Protein AF-A0A522WID1-F1 (afdb_monomer_lite)

Foldseek 3Di:
DDPQAAEEDEDAACAPPNDQDQPPQPPPSRYGGQHDYQAAELVNVCCSLVVPVLVVLLVSLHLAEEAADAQCLDCPRPRGRHHYALLSLLVSLLSVQVSCVVRNVSHYDYDYDYDHPPVSVVSNVVSNVCSNVVD

Structure (mmCIF, N/CA/C/O backbone):
data_AF-A0A522WID1-F1
#
_entry.id   AF-A0A522WID1-F1
#
loop_
_atom_site.group_PDB
_atom_site.id
_atom_site.type_symbol
_atom_site.label_atom_id
_atom_site.label_alt_id
_atom_site.label_comp_id
_atom_site.label_asym_id
_atom_site.label_entity_id
_atom_site.label_seq_id
_atom_site.pdbx_PDB_ins_code
_atom_site.Cartn_x
_atom_site.Cartn_y
_atom_site.Cartn_z
_atom_site.occupancy
_atom_site.B_iso_or_equiv
_atom_site.auth_seq_id
_atom_site.auth_comp_id
_atom_site.auth_asym_id
_atom_site.auth_atom_id
_atom_site.pdbx_PDB_model_num
ATOM 1 N N . ASP A 1 1 ? -3.309 15.706 11.949 1.00 58.34 1 ASP A N 1
ATOM 2 C CA . ASP A 1 1 ? -3.783 16.200 13.261 1.00 58.34 1 ASP A CA 1
ATOM 3 C C . ASP A 1 1 ? -5.290 16.060 13.471 1.00 58.34 1 ASP A C 1
ATOM 5 O O . ASP A 1 1 ? -5.795 16.541 14.478 1.00 58.34 1 ASP A O 1
ATOM 9 N N . GLU A 1 2 ? -6.013 15.370 12.582 1.00 76.75 2 GLU A N 1
ATOM 10 C CA . GLU A 1 2 ? -7.418 15.029 12.815 1.00 76.75 2 GLU A CA 1
ATOM 11 C C . GLU A 1 2 ? -7.507 13.803 13.729 1.00 76.75 2 GLU A C 1
ATOM 13 O O . GLU A 1 2 ? -6.890 12.767 13.465 1.00 76.75 2 GLU A O 1
ATOM 18 N N . GLU A 1 3 ? -8.220 13.937 14.847 1.00 81.62 3 GLU A N 1
ATOM 19 C CA . GLU A 1 3 ? -8.433 12.824 15.770 1.00 81.62 3 GLU A CA 1
ATOM 20 C C . GLU A 1 3 ? -9.265 11.731 15.093 1.00 81.62 3 GLU A C 1
ATOM 22 O O . GLU A 1 3 ? -10.225 12.019 14.385 1.00 81.62 3 GLU A O 1
ATOM 27 N N . GLY A 1 4 ? -8.885 10.468 15.298 1.00 89.12 4 GL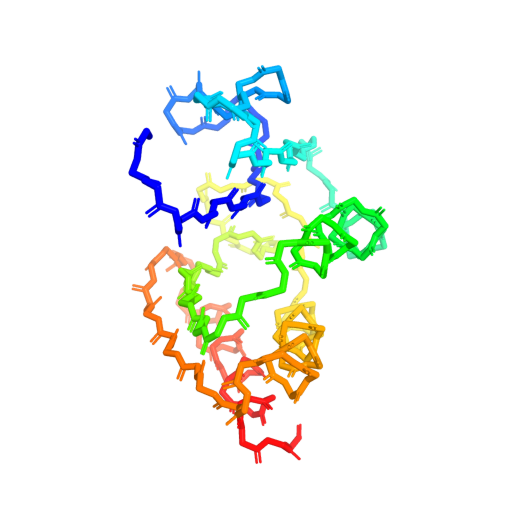Y A N 1
ATOM 28 C CA . GLY A 1 4 ? -9.571 9.328 14.683 1.00 89.12 4 GLY A CA 1
ATOM 29 C C . GLY A 1 4 ? -9.154 9.025 13.241 1.00 89.12 4 GLY A C 1
ATOM 30 O O . GLY A 1 4 ? -9.774 8.174 12.616 1.00 89.12 4 GLY A O 1
ATOM 31 N N . THR A 1 5 ? -8.102 9.662 12.715 1.00 93.69 5 THR A N 1
ATOM 32 C CA . THR A 1 5 ? -7.515 9.304 11.412 1.00 93.69 5 THR A CA 1
ATOM 33 C C . THR A 1 5 ? -6.114 8.732 11.582 1.00 93.69 5 THR A C 1
ATOM 35 O O . THR A 1 5 ? -5.307 9.275 12.334 1.00 93.69 5 THR A O 1
ATOM 38 N N . PHE A 1 6 ? -5.815 7.670 10.835 1.00 96.25 6 PHE A N 1
ATOM 39 C CA . PHE A 1 6 ? -4.485 7.085 10.705 1.00 96.25 6 PHE A CA 1
ATOM 40 C C . PHE A 1 6 ? -4.068 7.078 9.238 1.00 96.25 6 PHE A C 1
ATOM 42 O O . PHE A 1 6 ? -4.863 6.743 8.360 1.00 96.25 6 PHE A O 1
ATOM 49 N N . TYR A 1 7 ? -2.815 7.435 8.976 1.00 97.00 7 TYR A N 1
ATOM 50 C CA . TYR A 1 7 ? -2.233 7.409 7.641 1.00 97.00 7 TYR A CA 1
ATOM 51 C C . TYR A 1 7 ? -1.052 6.446 7.617 1.00 97.00 7 TYR A C 1
ATOM 53 O O . TYR A 1 7 ? -0.162 6.519 8.462 1.00 97.00 7 TYR A O 1
ATOM 61 N N . ALA A 1 8 ? -1.001 5.579 6.612 1.00 97.44 8 ALA A N 1
ATOM 62 C CA . ALA A 1 8 ? 0.179 4.776 6.352 1.00 97.44 8 ALA A CA 1
ATOM 63 C C . ALA A 1 8 ? 0.513 4.751 4.868 1.00 97.44 8 ALA A C 1
ATOM 65 O O . ALA A 1 8 ? -0.378 4.730 4.020 1.00 97.44 8 ALA A O 1
ATOM 66 N N . SER A 1 9 ? 1.807 4.732 4.564 1.00 97.81 9 SER A N 1
ATOM 67 C CA . SER A 1 9 ? 2.297 4.758 3.192 1.00 97.81 9 SER A CA 1
ATOM 68 C C . SER A 1 9 ? 3.559 3.925 3.042 1.00 97.81 9 SER A C 1
ATOM 70 O O . SER A 1 9 ? 4.509 4.088 3.803 1.00 97.81 9 SER A O 1
ATOM 72 N N . THR A 1 10 ? 3.578 3.068 2.024 1.00 98.12 10 THR A N 1
ATOM 73 C CA . THR A 1 10 ? 4.814 2.564 1.419 1.00 98.12 10 THR A CA 1
ATOM 74 C C . THR A 1 10 ? 5.067 3.334 0.134 1.00 98.12 10 THR A C 1
ATOM 76 O O . THR A 1 10 ? 4.180 3.397 -0.717 1.00 98.12 10 THR A O 1
ATOM 79 N N . HIS A 1 11 ? 6.264 3.871 -0.038 1.00 98.25 11 HIS A N 1
ATOM 80 C CA . HIS A 1 11 ? 6.645 4.636 -1.226 1.00 98.25 11 HIS A CA 1
ATOM 81 C C . HIS A 1 11 ? 8.150 4.521 -1.444 1.00 98.25 11 HIS A C 1
ATOM 83 O O . HIS A 1 11 ? 8.887 4.168 -0.526 1.00 98.25 11 HIS A O 1
ATOM 89 N N . GLN A 1 12 ? 8.622 4.809 -2.655 1.00 98.31 12 GLN A N 1
ATOM 90 C CA . GLN A 1 12 ? 10.060 4.853 -2.892 1.00 98.31 12 GLN A CA 1
ATOM 91 C C . GLN A 1 12 ? 10.675 6.060 -2.176 1.00 98.31 12 GLN A C 1
ATOM 93 O O . GLN A 1 12 ? 10.213 7.188 -2.344 1.00 98.31 12 GLN A O 1
ATOM 98 N N . GLU A 1 13 ? 11.741 5.829 -1.417 1.00 97.19 13 GLU A N 1
ATOM 99 C CA . GLU A 1 13 ? 12.487 6.895 -0.756 1.00 97.19 13 GLU A CA 1
ATOM 100 C C . GLU A 1 13 ? 13.051 7.892 -1.779 1.00 97.19 13 GLU A C 1
ATOM 102 O O . GLU A 1 13 ? 13.469 7.519 -2.880 1.00 97.19 13 GLU A O 1
ATOM 107 N N . HIS A 1 14 ? 13.037 9.178 -1.428 1.00 93.75 14 HIS A N 1
ATOM 108 C CA . HIS A 1 14 ? 13.531 10.281 -2.262 1.00 93.75 14 HIS A CA 1
ATOM 109 C C . HIS A 1 14 ? 12.877 10.440 -3.650 1.00 93.75 14 HIS A C 1
ATOM 111 O O . HIS A 1 14 ? 13.293 11.304 -4.427 1.00 93.75 14 HIS A O 1
ATOM 117 N N . ALA A 1 15 ? 11.843 9.655 -3.973 1.00 93.88 15 ALA A N 1
ATOM 118 C CA . ALA A 1 15 ? 10.987 9.899 -5.129 1.00 93.88 15 ALA A CA 1
ATOM 119 C C . ALA A 1 15 ? 10.123 11.148 -4.899 1.00 93.88 15 ALA A C 1
ATOM 121 O O . ALA A 1 15 ? 10.190 11.767 -3.842 1.00 93.88 15 ALA A O 1
ATOM 122 N N . TYR A 1 16 ? 9.316 11.553 -5.882 1.00 91.75 16 TYR A N 1
ATOM 123 C CA . TYR A 1 16 ? 8.453 12.728 -5.742 1.00 91.75 16 TYR A CA 1
ATOM 124 C C . TYR A 1 16 ? 7.549 12.629 -4.494 1.00 91.75 16 TYR A C 1
ATOM 126 O O . TYR A 1 16 ? 6.926 11.585 -4.304 1.00 91.75 16 TYR A O 1
ATOM 134 N N . PRO A 1 17 ? 7.409 13.692 -3.676 1.00 94.62 17 PRO A N 1
ATOM 135 C CA . PRO A 1 17 ? 8.027 15.023 -3.766 1.00 94.62 17 PRO A CA 1
ATOM 136 C C . PRO A 1 17 ? 9.299 15.192 -2.900 1.00 94.62 17 PRO A C 1
ATOM 138 O O . PRO A 1 17 ? 9.681 16.317 -2.588 1.00 94.62 17 PRO A O 1
ATOM 141 N N . ASN A 1 18 ? 9.967 14.095 -2.537 1.00 94.12 18 ASN A N 1
ATOM 142 C CA . ASN A 1 18 ? 11.085 13.982 -1.592 1.00 94.12 18 ASN A CA 1
ATOM 143 C C . ASN A 1 18 ? 10.673 14.286 -0.140 1.00 94.12 18 ASN A C 1
ATOM 145 O O . ASN A 1 18 ? 11.314 15.062 0.568 1.00 94.12 18 ASN A O 1
ATOM 149 N N . THR A 1 19 ? 9.577 13.652 0.272 1.00 95.12 19 THR A N 1
ATOM 150 C CA . THR A 1 19 ? 9.014 13.630 1.632 1.00 95.12 19 THR A CA 1
ATOM 151 C C . THR A 1 19 ? 8.601 12.193 1.972 1.00 95.12 19 THR A C 1
ATOM 153 O O . THR A 1 19 ? 8.745 11.307 1.131 1.00 95.12 19 THR A O 1
ATOM 156 N N . GLY A 1 20 ? 8.038 11.956 3.157 1.00 95.88 20 GLY A N 1
ATOM 157 C CA . GLY A 1 20 ? 7.661 10.619 3.621 1.00 95.88 20 GLY A CA 1
ATOM 158 C C . GLY A 1 20 ? 8.786 9.931 4.394 1.00 95.88 20 GLY A C 1
ATOM 159 O O . GLY A 1 20 ? 8.910 8.709 4.379 1.00 95.88 20 GLY A O 1
ATOM 160 N N . PHE A 1 21 ? 9.638 10.701 5.072 1.00 96.88 21 PHE A N 1
ATOM 161 C CA . PHE A 1 21 ? 10.701 10.116 5.888 1.00 96.88 21 PHE A CA 1
ATOM 162 C C . PHE A 1 21 ? 10.104 9.328 7.063 1.00 96.88 21 PHE A C 1
ATOM 164 O O . PHE A 1 21 ? 9.019 9.645 7.556 1.00 96.88 21 PHE A O 1
ATOM 171 N N . ALA A 1 22 ? 10.805 8.296 7.535 1.00 95.88 22 ALA A N 1
ATOM 172 C CA . ALA A 1 22 ? 10.304 7.421 8.598 1.00 95.88 22 ALA A CA 1
ATOM 173 C C . ALA A 1 22 ? 10.039 8.178 9.918 1.00 95.88 22 ALA A C 1
ATOM 175 O O . ALA A 1 22 ? 9.193 7.779 10.717 1.00 95.88 22 ALA A O 1
ATOM 176 N N . GLU A 1 23 ? 10.747 9.285 10.140 1.00 95.44 23 GLU A N 1
ATOM 177 C CA . GLU A 1 23 ? 10.613 10.165 11.300 1.00 95.44 23 GLU A CA 1
ATOM 178 C C . GLU A 1 23 ? 9.385 11.089 11.212 1.00 95.44 23 GLU A C 1
ATOM 180 O O . GLU A 1 23 ? 8.924 11.614 12.231 1.00 95.44 23 GLU A O 1
ATOM 185 N N . GLU A 1 24 ? 8.821 11.276 10.014 1.00 94.25 24 GLU A N 1
ATOM 186 C CA . GLU A 1 24 ? 7.602 12.053 9.792 1.00 94.25 24 GLU A CA 1
ATOM 187 C C . GLU A 1 24 ? 6.388 11.234 10.242 1.00 94.25 24 GLU A C 1
ATOM 189 O O . GLU A 1 24 ? 5.772 10.509 9.469 1.00 94.25 24 GLU A O 1
ATOM 194 N N . THR A 1 25 ? 6.054 11.337 11.528 1.00 92.56 25 THR A N 1
ATOM 195 C CA . THR A 1 25 ? 5.021 10.509 12.184 1.00 92.56 25 THR A CA 1
ATOM 196 C C . THR A 1 25 ? 3.701 11.243 12.449 1.00 92.56 25 THR A C 1
ATOM 198 O O . THR A 1 25 ? 2.764 10.675 13.016 1.00 92.56 25 THR A O 1
ATOM 201 N N . GLY A 1 26 ? 3.596 12.503 12.012 1.00 87.25 26 GLY A N 1
ATOM 202 C CA . GLY A 1 26 ? 2.440 13.370 12.261 1.00 87.25 26 GLY A CA 1
ATOM 203 C C . GLY A 1 26 ? 2.223 13.702 13.746 1.00 87.25 26 GLY A C 1
ATOM 204 O O . GLY A 1 26 ? 2.948 13.247 14.634 1.00 87.25 26 GLY A O 1
ATOM 205 N N . GLY A 1 27 ? 1.205 14.511 14.051 1.00 81.38 27 GLY A N 1
ATOM 206 C CA . GLY A 1 27 ? 0.814 14.775 15.436 1.00 81.38 27 GLY A CA 1
ATOM 207 C C . GLY A 1 27 ? 0.328 13.500 16.134 1.00 81.38 27 GLY A C 1
ATOM 208 O O . GLY A 1 27 ? -0.476 12.755 15.582 1.00 81.38 27 GLY A O 1
ATOM 209 N N . LYS A 1 28 ? 0.800 13.248 17.361 1.00 82.38 28 LYS A N 1
ATOM 210 C CA . LYS A 1 28 ? 0.453 12.063 18.176 1.00 82.38 28 LYS A CA 1
ATOM 211 C C . LYS A 1 28 ? 0.823 10.698 17.551 1.00 82.38 28 LYS A C 1
ATOM 213 O O . LYS A 1 28 ? 0.348 9.682 18.044 1.00 82.38 28 LYS A O 1
ATOM 218 N N . GLY A 1 29 ? 1.674 10.647 16.519 1.00 83.12 29 GLY A N 1
ATOM 219 C CA . GLY A 1 29 ? 2.148 9.380 15.937 1.00 83.12 29 GLY A CA 1
ATOM 220 C C . GLY A 1 29 ? 1.128 8.657 15.049 1.00 83.12 29 GLY A C 1
ATOM 221 O O . GLY A 1 29 ? 1.216 7.444 14.877 1.00 83.12 29 GLY A O 1
ATOM 222 N N . VAL A 1 30 ? 0.147 9.383 14.505 1.00 89.62 30 VAL A N 1
ATOM 223 C CA . VAL A 1 30 ? -0.932 8.823 13.669 1.00 89.62 30 VAL A CA 1
ATOM 224 C C . VAL A 1 30 ? -0.521 8.549 12.217 1.00 89.62 30 VAL A C 1
ATOM 226 O O . VAL A 1 30 ? -1.351 8.134 11.410 1.00 89.62 30 VAL A O 1
ATOM 229 N N . MET A 1 31 ? 0.736 8.813 11.863 1.00 94.94 31 MET A N 1
ATOM 230 C CA . MET A 1 31 ? 1.282 8.588 10.530 1.00 94.94 31 MET A CA 1
ATOM 231 C C . MET A 1 31 ? 2.449 7.599 10.575 1.00 94.94 31 MET A C 1
ATOM 233 O O . MET A 1 31 ? 3.352 7.709 11.405 1.00 94.94 31 MET A O 1
ATOM 237 N N . VAL A 1 32 ? 2.425 6.629 9.661 1.00 96.62 32 VAL A N 1
ATOM 238 C CA . VAL A 1 32 ? 3.480 5.628 9.476 1.00 96.62 32 VAL A CA 1
ATOM 239 C C . VAL A 1 32 ? 3.952 5.654 8.030 1.00 96.62 32 VAL A C 1
ATOM 241 O O . VAL A 1 32 ? 3.284 5.152 7.126 1.00 96.62 32 VAL A O 1
ATOM 244 N N . ASN A 1 33 ? 5.134 6.217 7.820 1.00 97.81 33 ASN A N 1
ATOM 245 C CA . ASN A 1 33 ? 5.823 6.150 6.543 1.00 97.81 33 ASN A CA 1
ATOM 246 C C . ASN A 1 33 ? 6.802 4.977 6.535 1.00 97.81 33 ASN A C 1
ATOM 248 O O . ASN A 1 33 ? 7.580 4.787 7.470 1.00 97.81 33 ASN A O 1
ATOM 252 N N . VAL A 1 34 ? 6.759 4.196 5.462 1.00 98.12 34 VAL A N 1
ATOM 253 C CA . VAL A 1 34 ? 7.656 3.073 5.200 1.00 98.12 34 VAL A CA 1
ATOM 254 C C . VAL A 1 34 ? 8.374 3.360 3.876 1.00 98.12 34 VAL A C 1
ATOM 256 O O . VAL A 1 34 ? 7.945 2.869 2.825 1.00 98.12 34 VAL A O 1
ATOM 259 N N . PRO A 1 35 ? 9.421 4.206 3.898 1.00 98.12 35 PRO A N 1
ATOM 260 C CA . PRO A 1 35 ? 10.218 4.490 2.714 1.00 98.12 35 PRO A CA 1
ATOM 261 C C . PRO A 1 35 ? 10.952 3.223 2.260 1.00 98.12 35 PRO A C 1
ATOM 263 O O . PRO A 1 35 ? 11.523 2.485 3.065 1.00 98.12 35 PRO A O 1
ATOM 266 N N . LEU A 1 36 ? 10.902 2.954 0.959 1.00 98.50 36 LEU A N 1
ATOM 267 C CA . LEU A 1 36 ? 11.485 1.777 0.328 1.00 98.50 36 LEU A CA 1
ATOM 268 C C . LEU A 1 36 ? 12.648 2.198 -0.578 1.00 98.50 36 LEU A C 1
ATOM 270 O O . LEU A 1 36 ? 12.451 3.060 -1.441 1.00 98.50 36 LEU A O 1
ATOM 274 N N . PRO A 1 37 ? 13.832 1.578 -0.453 1.00 98.19 37 PRO A N 1
ATOM 275 C CA . PRO A 1 37 ? 14.934 1.826 -1.370 1.00 98.19 37 PRO A CA 1
ATOM 276 C C . PRO A 1 37 ? 14.570 1.550 -2.833 1.00 98.19 37 PRO A C 1
ATOM 278 O O . PRO A 1 37 ? 13.791 0.651 -3.164 1.00 98.19 37 PRO A O 1
ATOM 281 N N . ALA A 1 38 ? 15.193 2.284 -3.752 1.00 98.00 38 ALA A N 1
ATOM 282 C CA . ALA A 1 38 ? 15.110 1.942 -5.168 1.00 98.00 38 ALA A CA 1
ATOM 283 C C . ALA A 1 38 ? 15.578 0.490 -5.392 1.00 98.00 38 ALA A C 1
ATOM 285 O O . ALA A 1 38 ? 16.592 0.045 -4.853 1.00 98.00 38 ALA A O 1
ATOM 286 N N . GLY A 1 39 ? 14.841 -0.263 -6.205 1.00 98.44 39 GLY A N 1
ATOM 287 C CA . GLY A 1 39 ? 15.115 -1.671 -6.476 1.00 98.44 39 GLY A CA 1
ATOM 288 C C . GLY A 1 39 ? 14.467 -2.665 -5.508 1.00 98.44 39 GLY A C 1
ATOM 289 O O . GLY A 1 39 ? 14.587 -3.867 -5.768 1.00 98.44 39 GLY A O 1
ATOM 290 N N . THR A 1 40 ? 13.762 -2.213 -4.458 1.00 98.81 40 THR A N 1
ATOM 291 C CA . THR A 1 40 ? 12.993 -3.086 -3.551 1.00 98.81 40 THR A CA 1
ATOM 292 C C . THR A 1 40 ? 12.112 -4.045 -4.347 1.00 98.81 40 THR A C 1
ATOM 294 O O . THR A 1 40 ? 11.308 -3.640 -5.189 1.00 98.81 40 THR A O 1
ATOM 297 N N . ASN A 1 41 ? 12.294 -5.337 -4.090 1.00 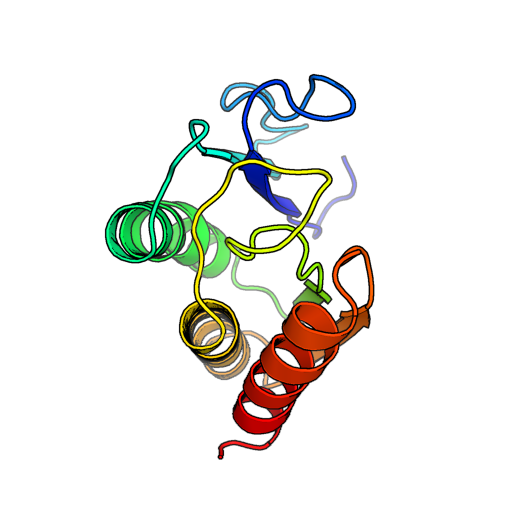98.62 41 ASN A N 1
ATOM 298 C CA . ASN A 1 41 ? 11.581 -6.420 -4.759 1.00 98.62 41 ASN A CA 1
ATOM 299 C C . ASN A 1 41 ? 10.368 -6.886 -3.932 1.00 98.62 41 ASN A C 1
ATOM 301 O O . ASN A 1 41 ? 10.102 -6.382 -2.842 1.00 98.62 41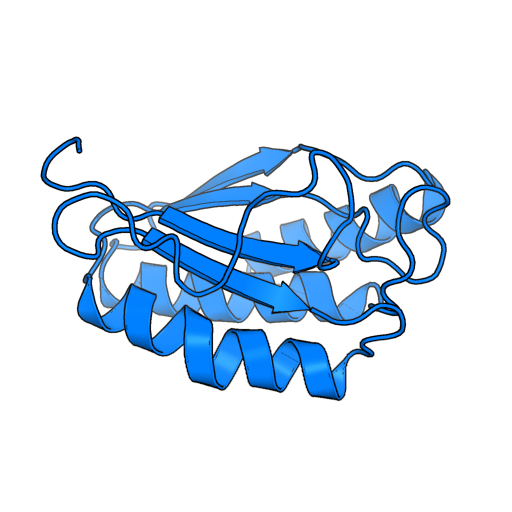 ASN A O 1
ATOM 305 N N . SER A 1 42 ? 9.651 -7.889 -4.441 1.00 98.69 42 SER A N 1
ATOM 306 C CA . SER A 1 42 ? 8.488 -8.488 -3.780 1.00 98.69 42 SER A CA 1
ATOM 307 C C . SER A 1 42 ? 8.741 -8.955 -2.343 1.00 98.69 42 SER A C 1
ATOM 309 O O . SER A 1 42 ? 7.880 -8.762 -1.494 1.00 98.69 42 SER A O 1
ATOM 311 N N . ALA A 1 43 ? 9.879 -9.594 -2.055 1.00 98.62 43 ALA A N 1
ATOM 312 C CA . ALA A 1 43 ? 10.159 -10.131 -0.723 1.00 98.62 43 ALA A CA 1
ATOM 313 C C . ALA A 1 43 ? 10.369 -8.998 0.288 1.00 98.62 43 ALA A C 1
ATOM 315 O O . ALA A 1 43 ? 9.707 -8.970 1.325 1.00 98.62 43 ALA A O 1
ATOM 316 N N . ASP A 1 44 ? 11.209 -8.028 -0.072 1.00 98.62 44 ASP A N 1
ATOM 317 C CA . ASP A 1 44 ? 11.525 -6.875 0.773 1.00 98.62 44 ASP A CA 1
ATOM 318 C C . ASP A 1 44 ? 10.284 -5.998 1.009 1.00 98.62 44 ASP A C 1
ATOM 320 O O . ASP A 1 44 ? 10.023 -5.567 2.131 1.00 98.62 44 ASP A O 1
ATOM 324 N N . PHE A 1 45 ? 9.458 -5.799 -0.025 1.00 98.81 45 PHE A N 1
ATOM 325 C CA . PHE A 1 45 ? 8.181 -5.099 0.109 1.00 98.81 45 PHE A CA 1
ATOM 326 C C . PHE A 1 45 ? 7.213 -5.829 1.034 1.00 98.81 45 PHE A C 1
ATOM 328 O O . PHE A 1 45 ? 6.603 -5.199 1.892 1.00 98.81 45 PHE A O 1
ATOM 335 N N . ARG A 1 46 ? 7.066 -7.150 0.889 1.00 98.69 46 ARG A N 1
ATOM 336 C CA . ARG A 1 46 ? 6.156 -7.931 1.738 1.00 98.69 46 ARG A CA 1
ATOM 337 C C . ARG A 1 46 ? 6.586 -7.917 3.197 1.00 98.69 46 ARG A C 1
ATOM 339 O O . ARG A 1 46 ? 5.717 -7.831 4.055 1.00 98.69 46 ARG A O 1
ATOM 346 N N . MET A 1 47 ? 7.890 -7.953 3.468 1.00 98.44 47 MET A N 1
ATOM 347 C CA . MET A 1 47 ? 8.421 -7.761 4.818 1.00 98.44 47 MET A CA 1
ATOM 348 C C . MET A 1 47 ? 8.095 -6.361 5.340 1.00 98.44 47 MET A C 1
ATOM 350 O O . MET A 1 47 ? 7.474 -6.227 6.383 1.00 98.44 47 MET A O 1
ATOM 354 N N . ALA A 1 48 ? 8.426 -5.303 4.597 1.00 98.12 48 ALA A N 1
ATOM 355 C CA . ALA A 1 48 ? 8.156 -3.934 5.037 1.00 98.12 48 ALA A CA 1
ATOM 356 C C . ALA A 1 48 ? 6.651 -3.681 5.272 1.00 98.12 48 ALA A C 1
ATOM 358 O O . ALA A 1 48 ? 6.244 -3.123 6.290 1.00 98.12 48 ALA A O 1
ATOM 359 N N . PHE A 1 49 ? 5.800 -4.146 4.361 1.00 98.62 49 PHE A N 1
ATOM 360 C CA . PHE A 1 49 ? 4.352 -3.998 4.460 1.00 98.62 49 PHE A CA 1
ATOM 361 C C . PHE A 1 49 ? 3.763 -4.853 5.594 1.00 98.62 49 PHE A C 1
ATOM 363 O O . PHE A 1 49 ? 2.980 -4.361 6.404 1.00 98.62 49 PHE A O 1
ATOM 370 N N . GLY A 1 50 ? 4.142 -6.130 5.671 1.00 98.12 50 GLY A N 1
ATOM 371 C CA . GLY A 1 50 ? 3.595 -7.093 6.628 1.00 98.12 50 GLY A CA 1
ATOM 372 C C . GLY A 1 50 ? 4.126 -6.936 8.051 1.00 98.12 50 GLY A C 1
ATOM 373 O O . GLY A 1 50 ? 3.357 -7.089 8.995 1.00 98.12 50 GLY A O 1
ATOM 374 N N . ASP A 1 51 ? 5.402 -6.588 8.211 1.00 97.44 51 ASP A N 1
ATOM 375 C CA . ASP A 1 51 ? 6.071 -6.552 9.516 1.00 97.44 51 ASP A CA 1
ATOM 376 C C . ASP A 1 51 ? 6.080 -5.147 10.132 1.00 97.44 51 ASP A C 1
ATOM 378 O O . ASP A 1 51 ? 6.206 -5.011 11.350 1.00 97.44 51 ASP A O 1
ATOM 382 N N . VAL A 1 52 ? 5.927 -4.093 9.318 1.00 96.19 52 VAL A N 1
ATOM 383 C CA . VAL A 1 52 ? 5.924 -2.699 9.800 1.00 96.19 52 VAL A CA 1
ATOM 384 C C . VAL A 1 52 ? 4.551 -2.054 9.656 1.00 96.19 52 VAL A C 1
ATOM 386 O O . VAL A 1 52 ? 3.998 -1.581 10.648 1.00 96.19 52 VAL A O 1
ATOM 389 N N . LEU A 1 53 ? 3.973 -2.033 8.451 1.00 97.75 53 LEU A N 1
ATOM 390 C CA . LEU A 1 53 ? 2.734 -1.287 8.195 1.00 97.75 53 LEU A CA 1
ATOM 391 C C . LEU A 1 53 ? 1.505 -1.960 8.824 1.00 97.75 53 LEU A C 1
ATOM 393 O O . LEU A 1 53 ? 0.760 -1.316 9.566 1.00 97.75 53 LEU A O 1
ATOM 397 N N . ILE A 1 54 ? 1.290 -3.252 8.556 1.00 98.38 54 ILE A N 1
ATOM 398 C CA . ILE A 1 54 ? 0.094 -3.977 9.018 1.00 98.38 54 ILE A CA 1
ATOM 399 C C . ILE A 1 54 ? -0.047 -3.998 10.550 1.00 98.38 54 ILE A C 1
ATOM 401 O O . ILE A 1 54 ? -1.153 -3.729 11.025 1.00 98.38 54 ILE A O 1
ATOM 405 N N . PRO A 1 55 ? 1.003 -4.246 11.358 1.00 98.00 55 PRO A N 1
ATOM 406 C CA . PRO A 1 55 ? 0.875 -4.244 12.812 1.00 98.00 55 PRO A CA 1
ATOM 407 C C . PRO A 1 55 ? 0.428 -2.888 13.364 1.00 98.00 55 PRO A C 1
ATOM 409 O O . PRO A 1 55 ? -0.412 -2.847 14.259 1.00 98.00 55 PRO A O 1
ATOM 412 N N . ARG A 1 56 ? 0.915 -1.781 12.786 1.00 96.62 56 ARG A N 1
ATOM 413 C CA . ARG A 1 56 ? 0.510 -0.423 13.184 1.00 96.62 56 ARG A CA 1
ATOM 414 C C . ARG A 1 56 ? -0.938 -0.120 12.816 1.00 96.62 56 ARG A C 1
ATOM 416 O O . ARG A 1 56 ? -1.662 0.459 13.617 1.00 96.62 56 ARG A O 1
ATOM 423 N N . LEU A 1 57 ? -1.385 -0.565 11.641 1.00 97.31 57 LEU A N 1
ATOM 424 C CA . LEU A 1 57 ? -2.791 -0.442 11.259 1.00 97.31 57 LEU A CA 1
ATOM 425 C C . LEU A 1 57 ? -3.702 -1.270 12.186 1.00 97.31 57 LEU A C 1
ATOM 427 O O . LEU A 1 57 ? -4.782 -0.816 12.549 1.00 97.31 57 LEU A O 1
ATOM 431 N N . ARG A 1 58 ? -3.266 -2.462 12.613 1.00 98.00 58 ARG A N 1
ATOM 432 C CA . ARG A 1 58 ? -4.000 -3.292 13.586 1.00 98.00 58 ARG A CA 1
ATOM 433 C C . ARG A 1 58 ? -4.055 -2.659 14.975 1.00 98.00 58 ARG A C 1
ATOM 435 O O . ARG A 1 58 ? -5.089 -2.742 15.626 1.00 98.00 58 ARG A O 1
ATOM 442 N N . GLU A 1 59 ? -2.975 -2.018 15.420 1.00 96.56 59 GLU A N 1
ATOM 443 C CA . GLU A 1 59 ? -2.941 -1.263 16.680 1.00 96.56 59 GLU A CA 1
ATOM 444 C C . GLU A 1 59 ? -3.946 -0.104 16.673 1.00 96.56 59 GLU A C 1
ATOM 446 O O . GLU A 1 59 ? -4.608 0.139 17.680 1.00 96.56 59 GLU A O 1
ATOM 451 N N . PHE A 1 60 ? -4.113 0.555 15.523 1.00 96.56 60 PHE A N 1
ATOM 452 C CA . PHE A 1 60 ? -5.091 1.626 15.347 1.00 96.56 60 PHE A CA 1
ATOM 453 C C . PHE A 1 60 ? -6.555 1.147 15.392 1.00 96.56 60 PHE A C 1
ATOM 455 O O . PHE A 1 60 ? -7.421 1.922 15.785 1.00 96.56 60 PHE A O 1
ATOM 462 N N . GLN A 1 61 ? -6.832 -0.117 15.042 1.00 97.44 61 GLN A N 1
ATOM 463 C CA . GLN A 1 61 ? -8.180 -0.714 15.028 1.00 97.44 61 GLN A CA 1
ATOM 464 C C . GLN A 1 61 ? -9.196 0.108 14.207 1.00 97.44 61 GLN A C 1
ATOM 466 O O . GLN A 1 61 ? -10.171 0.621 14.759 1.00 97.44 61 GLN A O 1
ATOM 471 N N . PRO A 1 62 ? -8.986 0.258 12.884 1.00 97.44 62 PRO A N 1
ATOM 472 C CA . PRO A 1 62 ? -9.838 1.100 12.055 1.00 97.44 62 PRO A CA 1
ATOM 473 C C . PRO A 1 62 ? -11.272 0.567 12.007 1.00 97.44 62 PRO A C 1
ATOM 475 O O . PRO A 1 62 ? -11.493 -0.625 11.804 1.00 97.44 62 PRO A O 1
ATOM 478 N N . ASP A 1 63 ? -12.251 1.462 12.086 1.00 97.94 63 ASP A N 1
ATOM 479 C CA . ASP A 1 63 ? -13.656 1.150 11.819 1.00 97.94 63 ASP A CA 1
ATOM 480 C C . ASP A 1 63 ? -14.025 1.320 10.331 1.00 97.94 63 ASP A C 1
ATOM 482 O O . ASP A 1 63 ? -15.107 0.908 9.905 1.00 97.94 63 ASP A O 1
ATOM 486 N N . PHE A 1 64 ? -13.137 1.892 9.522 1.00 98.25 64 PHE A N 1
ATOM 487 C CA . PHE A 1 64 ? -13.283 2.061 8.082 1.00 98.25 64 PHE A CA 1
ATOM 488 C C . PHE A 1 64 ? -11.903 2.123 7.424 1.00 98.25 64 PHE A C 1
ATOM 490 O O . PHE A 1 64 ? -10.984 2.736 7.967 1.00 98.25 64 PHE A O 1
ATOM 497 N N . LEU A 1 65 ? -11.751 1.524 6.240 1.00 98.50 65 LEU A N 1
ATOM 498 C CA . LEU A 1 65 ? -10.490 1.548 5.500 1.00 98.50 65 LEU A CA 1
ATOM 499 C C . LEU A 1 65 ? -10.638 2.234 4.137 1.00 98.50 65 LEU A C 1
ATOM 501 O O . LEU A 1 65 ? -11.486 1.857 3.328 1.00 98.50 65 LEU A O 1
ATOM 505 N N . ILE A 1 66 ? -9.761 3.200 3.860 1.00 98.50 66 ILE A N 1
ATOM 506 C CA . ILE A 1 66 ? -9.583 3.788 2.527 1.00 98.50 66 ILE A CA 1
ATOM 507 C C . ILE A 1 66 ? -8.236 3.326 1.979 1.00 98.50 66 ILE A C 1
ATOM 509 O O . ILE A 1 66 ? -7.208 3.486 2.633 1.00 98.50 66 ILE A O 1
ATOM 513 N N . ILE A 1 67 ? -8.239 2.762 0.775 1.00 98.62 67 ILE A N 1
ATOM 514 C CA . ILE A 1 67 ? -7.035 2.350 0.057 1.00 98.62 67 ILE A CA 1
ATOM 515 C C . ILE A 1 67 ? -6.780 3.359 -1.059 1.00 98.62 67 ILE A C 1
ATOM 517 O O . ILE A 1 67 ? -7.551 3.448 -2.012 1.00 98.62 67 ILE A O 1
ATOM 521 N N . SER A 1 68 ? -5.682 4.097 -0.937 1.00 98.19 68 SER A N 1
ATOM 522 C CA . SER A 1 68 ? -5.105 4.903 -2.016 1.00 98.19 68 SER A CA 1
ATOM 523 C C . SER A 1 68 ? -4.312 3.947 -2.922 1.00 98.19 68 SER A C 1
ATOM 525 O O . SER A 1 68 ? -3.209 3.513 -2.588 1.00 98.19 68 SER A O 1
ATOM 527 N N . ALA A 1 69 ? -4.946 3.474 -3.997 1.00 97.81 69 ALA A N 1
ATOM 528 C CA . ALA A 1 69 ? -4.483 2.349 -4.807 1.00 97.81 69 ALA A CA 1
ATOM 529 C C . ALA A 1 69 ? -3.632 2.818 -5.997 1.00 97.81 69 ALA A C 1
ATOM 531 O O . ALA A 1 69 ? -4.125 2.965 -7.119 1.00 97.81 69 ALA A O 1
ATOM 532 N N . GLY A 1 70 ? -2.341 3.035 -5.736 1.00 98.06 70 GLY A N 1
ATOM 533 C CA . GLY A 1 70 ? -1.314 3.249 -6.757 1.00 98.06 70 GLY A CA 1
ATOM 534 C C . GLY A 1 70 ? -0.682 1.941 -7.243 1.00 98.06 70 GLY A C 1
ATOM 535 O O . GLY A 1 70 ? -0.461 1.009 -6.467 1.00 98.06 70 GLY A O 1
ATOM 536 N N . PHE A 1 71 ? -0.376 1.876 -8.538 1.00 98.62 71 PHE A N 1
ATOM 537 C CA . PHE A 1 71 ? 0.240 0.715 -9.194 1.00 98.62 71 PHE A CA 1
ATOM 538 C C . PHE A 1 71 ? 1.608 1.023 -9.824 1.00 98.62 71 PHE A C 1
ATOM 540 O O . PHE A 1 71 ? 2.160 0.202 -10.557 1.00 98.62 71 PHE A O 1
ATOM 547 N N . ASP A 1 72 ? 2.169 2.187 -9.510 1.00 98.31 72 ASP A N 1
ATOM 548 C CA . ASP A 1 72 ? 3.460 2.688 -9.991 1.00 98.31 72 ASP A CA 1
ATOM 549 C C . ASP A 1 72 ? 4.678 2.047 -9.309 1.00 98.31 72 ASP A C 1
ATOM 551 O O . ASP A 1 72 ? 5.792 2.143 -9.810 1.00 98.31 72 ASP A O 1
ATOM 555 N N . ALA A 1 73 ? 4.483 1.282 -8.234 1.00 98.31 73 ALA A N 1
ATOM 556 C CA . ALA A 1 73 ? 5.528 0.432 -7.658 1.00 98.31 73 ALA A CA 1
ATOM 557 C C . ALA A 1 73 ? 5.875 -0.806 -8.521 1.00 98.31 73 ALA A C 1
ATOM 559 O O . ALA A 1 73 ? 6.778 -1.580 -8.181 1.00 98.31 73 ALA A O 1
ATOM 560 N N . HIS A 1 74 ? 5.140 -1.045 -9.613 1.00 98.75 74 HIS A N 1
ATOM 561 C CA . HIS A 1 74 ? 5.378 -2.179 -10.499 1.00 98.75 74 HIS A CA 1
ATOM 562 C C . HIS A 1 74 ? 6.722 -2.039 -11.226 1.00 98.75 74 HIS A C 1
ATOM 564 O O . HIS A 1 74 ? 7.052 -0.976 -11.737 1.00 98.75 74 HIS A O 1
ATOM 570 N N . ALA A 1 75 ? 7.446 -3.145 -11.411 1.00 98.62 75 ALA A N 1
ATOM 571 C CA . ALA A 1 75 ? 8.772 -3.185 -12.048 1.00 98.62 75 ALA A CA 1
ATOM 572 C C . ALA A 1 75 ? 8.850 -2.659 -13.499 1.00 98.62 75 ALA A C 1
ATOM 574 O O . ALA A 1 75 ? 9.934 -2.609 -14.076 1.00 98.62 75 ALA A O 1
ATOM 575 N N . ALA A 1 76 ? 7.706 -2.360 -14.112 1.00 98.31 76 ALA A N 1
ATOM 576 C CA . ALA A 1 76 ? 7.599 -1.859 -15.481 1.00 98.31 76 ALA A CA 1
ATOM 577 C C . ALA A 1 76 ? 7.216 -0.374 -15.524 1.00 98.31 76 ALA A C 1
ATOM 579 O O . ALA A 1 76 ? 7.193 0.205 -16.606 1.00 98.31 76 ALA A O 1
ATOM 580 N N . ASP A 1 77 ? 6.880 0.222 -14.378 1.00 98.31 77 ASP A N 1
ATOM 581 C CA . ASP A 1 77 ? 6.466 1.612 -14.323 1.00 98.31 77 ASP A CA 1
ATOM 582 C C . ASP A 1 77 ? 7.648 2.545 -14.640 1.00 98.31 77 ASP A C 1
ATOM 584 O O . ASP A 1 77 ? 8.758 2.317 -14.153 1.00 98.31 77 ASP A O 1
ATOM 588 N N . PRO A 1 78 ? 7.453 3.583 -15.469 1.00 97.25 78 PRO A N 1
ATOM 589 C CA . PRO A 1 78 ? 8.533 4.489 -15.843 1.00 97.25 78 PRO A CA 1
ATOM 590 C C . PRO A 1 78 ? 8.880 5.537 -14.775 1.00 97.25 78 PRO A C 1
ATOM 592 O O . PRO A 1 78 ? 9.927 6.173 -14.904 1.00 97.25 78 PRO A O 1
ATOM 595 N N . LEU A 1 79 ? 8.019 5.779 -13.778 1.00 96.50 79 LEU A N 1
ATOM 596 C CA . LEU A 1 79 ? 8.182 6.892 -12.831 1.00 96.50 79 LEU A CA 1
ATOM 597 C C . LEU A 1 79 ? 8.793 6.485 -11.485 1.00 96.50 79 LEU A C 1
ATOM 599 O O . LEU A 1 79 ? 9.233 7.357 -10.734 1.00 96.50 79 LEU A O 1
ATOM 603 N N . ALA A 1 80 ? 8.867 5.187 -11.195 1.00 95.00 80 ALA A N 1
ATOM 604 C CA . ALA A 1 80 ? 9.524 4.649 -10.010 1.00 95.00 80 ALA A CA 1
ATOM 605 C C . ALA A 1 80 ? 10.530 3.547 -10.377 1.00 95.00 80 ALA A C 1
ATOM 607 O O . ALA A 1 80 ? 10.647 3.103 -11.517 1.00 95.00 80 ALA A O 1
ATOM 608 N N . HIS A 1 81 ? 11.307 3.115 -9.391 1.00 97.44 81 HIS A N 1
ATOM 609 C CA . HIS A 1 81 ? 12.355 2.102 -9.519 1.00 97.4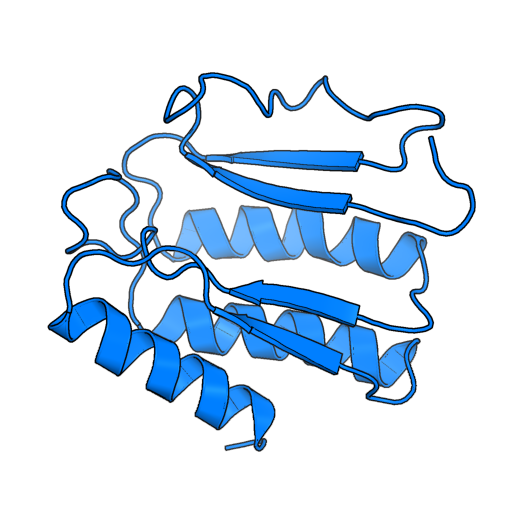4 81 HIS A CA 1
ATOM 610 C C . HIS A 1 81 ? 12.148 0.932 -8.552 1.00 97.44 81 HIS A C 1
ATOM 612 O O . HIS A 1 81 ? 13.069 0.149 -8.313 1.00 97.44 81 HIS A O 1
ATOM 618 N N . LEU A 1 82 ? 10.944 0.787 -7.996 1.00 98.56 82 LEU A N 1
ATOM 619 C CA . LEU A 1 82 ? 10.541 -0.411 -7.267 1.00 98.56 82 LEU A CA 1
ATOM 620 C C . LEU A 1 82 ? 10.333 -1.570 -8.248 1.00 98.56 82 LEU A C 1
ATOM 622 O O . LEU A 1 82 ? 10.122 -1.381 -9.445 1.00 98.56 82 LEU A O 1
ATOM 626 N N . ARG A 1 83 ? 10.443 -2.800 -7.750 1.00 98.62 83 ARG A N 1
ATOM 627 C CA . ARG A 1 83 ? 10.415 -4.016 -8.571 1.00 98.62 83 ARG A CA 1
ATOM 628 C C . ARG A 1 83 ? 9.277 -4.945 -8.173 1.00 98.62 83 ARG A C 1
ATOM 630 O O . ARG A 1 83 ? 9.467 -6.162 -8.133 1.00 98.62 83 ARG A O 1
ATOM 637 N N . LEU A 1 84 ? 8.106 -4.384 -7.869 1.00 98.81 84 LEU A N 1
ATOM 638 C CA . LEU A 1 84 ? 6.942 -5.198 -7.535 1.00 98.81 84 LEU A CA 1
ATOM 639 C C . LEU A 1 84 ? 6.379 -5.892 -8.767 1.00 98.81 84 LEU A C 1
ATOM 641 O O . LEU A 1 84 ? 6.468 -5.412 -9.899 1.00 98.81 84 LEU A O 1
ATOM 645 N N . THR A 1 85 ? 5.768 -7.038 -8.515 1.00 98.81 85 THR A N 1
ATOM 646 C CA . THR A 1 85 ? 5.015 -7.803 -9.497 1.00 98.81 85 THR A CA 1
ATOM 647 C C . THR A 1 85 ? 3.526 -7.558 -9.314 1.00 98.81 85 THR A C 1
ATOM 649 O O . THR A 1 85 ? 3.055 -7.177 -8.243 1.00 98.81 85 THR A O 1
ATOM 652 N N . THR A 1 86 ? 2.746 -7.881 -10.340 1.00 98.62 86 THR A N 1
ATOM 653 C CA . THR A 1 86 ? 1.281 -7.853 -10.288 1.00 98.62 86 THR A CA 1
ATOM 654 C C . THR A 1 86 ? 0.703 -8.602 -9.071 1.00 98.62 86 THR A C 1
ATOM 656 O O . THR A 1 86 ? -0.265 -8.156 -8.457 1.00 98.62 86 THR A O 1
ATOM 659 N N . ALA A 1 87 ? 1.316 -9.726 -8.682 1.00 98.69 87 ALA A N 1
ATOM 660 C CA . ALA A 1 87 ? 0.858 -10.548 -7.563 1.00 98.69 87 ALA A CA 1
ATOM 661 C C . ALA A 1 87 ? 1.020 -9.863 -6.194 1.00 98.69 87 ALA A C 1
ATOM 663 O O . ALA A 1 87 ? 0.303 -10.211 -5.251 1.00 98.69 87 ALA A O 1
ATOM 664 N N . ASP A 1 88 ? 1.939 -8.903 -6.073 1.00 98.88 88 ASP A N 1
ATOM 665 C CA . ASP A 1 88 ? 2.192 -8.182 -4.824 1.00 98.88 88 ASP A CA 1
ATOM 666 C C . ASP A 1 88 ? 1.051 -7.226 -4.483 1.00 98.88 88 ASP A C 1
ATOM 668 O O . ASP A 1 88 ? 0.658 -7.147 -3.322 1.00 98.88 88 ASP A O 1
ATOM 672 N N . PHE A 1 89 ? 0.432 -6.599 -5.486 1.00 98.81 89 PHE A N 1
ATOM 673 C CA . PHE A 1 89 ? -0.739 -5.744 -5.286 1.00 98.81 89 PHE A CA 1
ATOM 674 C C . PHE A 1 89 ? -1.944 -6.545 -4.787 1.00 98.81 89 PHE A C 1
ATOM 676 O O . PHE A 1 89 ? -2.589 -6.163 -3.810 1.00 98.81 89 PHE A O 1
ATOM 683 N N . GLY A 1 90 ? -2.213 -7.709 -5.388 1.00 98.81 90 GLY A N 1
ATOM 684 C CA . GLY A 1 90 ? -3.250 -8.619 -4.890 1.00 98.81 90 GLY A CA 1
ATOM 685 C C . GLY A 1 90 ? -2.948 -9.132 -3.476 1.00 98.81 90 GLY A C 1
ATOM 686 O O . GLY A 1 90 ? -3.849 -9.240 -2.645 1.00 98.81 90 GLY A O 1
ATOM 687 N N . TRP A 1 91 ? -1.678 -9.416 -3.166 1.00 98.81 91 TRP A N 1
ATOM 688 C CA . TRP A 1 91 ? -1.263 -9.818 -1.819 1.00 98.81 91 TRP A CA 1
ATOM 689 C C . TRP A 1 91 ? -1.471 -8.700 -0.788 1.00 98.81 91 TRP A C 1
ATOM 691 O O . TRP A 1 91 ? -2.115 -8.955 0.228 1.00 98.81 91 TRP A O 1
ATOM 701 N N . ALA A 1 92 ? -1.015 -7.476 -1.066 1.00 98.81 92 ALA A N 1
ATOM 702 C CA . ALA A 1 92 ? -1.151 -6.332 -0.162 1.00 98.81 92 ALA A CA 1
ATOM 703 C C . ALA A 1 92 ? -2.628 -6.017 0.112 1.00 98.81 92 ALA A C 1
ATOM 705 O O . ALA A 1 92 ? -3.028 -5.799 1.253 1.00 98.81 92 ALA A O 1
ATOM 706 N N . THR A 1 93 ? -3.465 -6.120 -0.923 1.00 98.88 93 THR A N 1
ATOM 707 C CA . THR A 1 93 ? -4.922 -5.979 -0.801 1.00 98.88 93 THR A CA 1
ATOM 708 C C . THR A 1 93 ? -5.504 -6.994 0.176 1.00 98.88 93 THR A C 1
ATOM 710 O O . THR A 1 93 ? -6.255 -6.617 1.066 1.00 98.88 93 THR A O 1
ATOM 713 N N . ARG A 1 94 ? -5.128 -8.276 0.075 1.00 98.81 94 ARG A N 1
ATOM 714 C CA . ARG A 1 94 ? -5.604 -9.307 1.014 1.00 98.81 94 ARG A CA 1
ATOM 715 C C . ARG A 1 94 ? -5.159 -9.043 2.451 1.00 98.81 94 ARG A C 1
ATOM 717 O O . ARG A 1 94 ? -5.937 -9.292 3.363 1.00 98.81 94 ARG A O 1
ATOM 724 N N . GLN A 1 95 ? -3.942 -8.540 2.661 1.00 98.81 95 GLN A N 1
ATOM 725 C CA . GLN A 1 95 ? -3.480 -8.162 4.002 1.00 98.81 95 GLN A CA 1
ATOM 726 C C . GLN A 1 95 ? -4.344 -7.044 4.600 1.00 98.81 95 GLN A C 1
ATOM 728 O O . GLN A 1 95 ? -4.768 -7.137 5.747 1.00 98.81 95 GLN A O 1
ATOM 733 N N . LEU A 1 96 ? -4.664 -6.023 3.804 1.00 98.75 96 LEU A N 1
ATOM 734 C CA . LEU A 1 96 ? -5.545 -4.928 4.213 1.00 98.75 96 LEU A CA 1
ATOM 735 C C . LEU A 1 96 ? -6.980 -5.401 4.490 1.00 98.75 96 LEU A C 1
ATOM 737 O O . LEU A 1 96 ? -7.579 -4.993 5.483 1.00 98.75 96 LEU A O 1
ATOM 741 N N . LEU A 1 97 ? -7.515 -6.301 3.659 1.00 98.69 97 LEU A N 1
ATOM 742 C CA . LEU A 1 97 ? -8.847 -6.879 3.860 1.00 98.69 97 LEU A CA 1
ATOM 743 C C . LEU A 1 97 ? -8.944 -7.700 5.147 1.00 98.69 97 LEU A C 1
ATOM 745 O O . LEU A 1 97 ? -9.965 -7.615 5.814 1.00 98.69 97 LEU A O 1
ATOM 749 N N . GLN A 1 98 ? -7.891 -8.422 5.542 1.00 98.62 98 GLN A N 1
ATOM 750 C CA . GLN A 1 98 ? -7.867 -9.118 6.836 1.00 98.62 98 GLN A CA 1
ATOM 751 C C . GLN A 1 98 ? -8.002 -8.136 8.007 1.00 98.62 98 GLN A C 1
ATOM 753 O O . GLN A 1 98 ? -8.722 -8.401 8.959 1.00 98.62 98 GLN A O 1
ATOM 758 N N . VAL A 1 99 ? -7.353 -6.970 7.932 1.00 98.69 99 VAL A N 1
ATOM 759 C CA . VAL A 1 99 ? -7.516 -5.934 8.964 1.00 98.69 99 VAL A CA 1
ATOM 760 C C . VAL A 1 99 ? -8.939 -5.362 8.951 1.00 98.69 99 VAL A C 1
ATOM 762 O O . VAL A 1 99 ? -9.528 -5.136 10.006 1.00 98.69 99 VAL A O 1
ATOM 765 N N . ALA A 1 100 ? -9.516 -5.148 7.767 1.00 98.56 100 ALA A N 1
ATOM 766 C CA . ALA A 1 100 ? -10.884 -4.653 7.644 1.00 98.56 100 ALA A CA 1
ATOM 767 C C . ALA A 1 100 ? -11.937 -5.665 8.129 1.00 98.56 100 ALA A C 1
ATOM 769 O O . ALA A 1 100 ? -12.970 -5.259 8.664 1.00 98.56 100 ALA A O 1
ATOM 770 N N . GLU A 1 101 ? -11.685 -6.960 7.958 1.00 98.38 101 GLU A N 1
ATOM 771 C CA . GLU A 1 101 ? -12.503 -8.037 8.515 1.00 98.38 101 GLU A CA 1
ATOM 772 C C . GLU A 1 101 ? -12.477 -7.998 10.048 1.00 98.38 101 GLU A C 1
ATOM 774 O O . GLU A 1 101 ? -13.536 -8.010 10.675 1.00 98.38 101 GLU A O 1
ATOM 779 N N . ASP A 1 102 ? -11.285 -7.855 10.635 1.00 98.44 102 ASP A N 1
ATOM 780 C CA . ASP A 1 102 ? -11.085 -7.874 12.086 1.00 98.44 102 ASP A CA 1
ATOM 781 C C . ASP A 1 102 ? -11.677 -6.647 12.808 1.00 98.44 102 ASP A C 1
ATOM 783 O O . ASP A 1 102 ? -12.226 -6.788 13.902 1.00 98.44 102 ASP A O 1
ATOM 787 N N . TYR A 1 103 ? -11.577 -5.445 12.220 1.00 98.50 103 TYR A N 1
ATOM 788 C CA . TYR A 1 103 ? -11.909 -4.187 12.920 1.00 98.50 103 TYR A CA 1
ATOM 789 C C . TYR A 1 103 ? -12.957 -3.315 12.213 1.00 98.50 103 TYR A C 1
ATOM 791 O O . TYR A 1 103 ? -13.781 -2.674 12.868 1.00 98.50 103 TYR A O 1
ATOM 799 N N . ALA A 1 104 ? -12.994 -3.326 10.878 1.00 98.19 104 ALA A N 1
ATOM 800 C CA . ALA A 1 104 ? -13.820 -2.404 10.094 1.00 98.19 104 ALA A CA 1
ATOM 801 C C . ALA A 1 104 ? -15.147 -3.011 9.612 1.00 98.19 104 ALA A C 1
ATOM 803 O O . ALA A 1 104 ? -15.866 -2.382 8.835 1.00 98.19 104 ALA A O 1
ATOM 804 N N . GLY A 1 105 ? -15.491 -4.240 10.015 1.00 97.88 105 GLY A N 1
ATOM 805 C CA . GLY A 1 105 ? -16.686 -4.936 9.527 1.00 97.88 105 GLY A CA 1
ATOM 806 C C . GLY A 1 105 ? -16.751 -4.994 7.996 1.00 97.88 105 GLY A C 1
ATOM 807 O O . GLY A 1 105 ? -17.818 -4.780 7.421 1.00 97.88 105 GLY A O 1
ATOM 808 N N . ASN A 1 106 ? -15.601 -5.207 7.347 1.00 97.81 106 ASN A N 1
ATOM 809 C CA . ASN A 1 106 ? -15.420 -5.217 5.892 1.00 97.81 106 ASN A CA 1
ATOM 810 C C . ASN A 1 106 ? -15.769 -3.901 5.168 1.00 97.81 106 ASN A C 1
ATOM 812 O O . ASN A 1 106 ? -15.979 -3.895 3.954 1.00 97.81 106 ASN A O 1
ATOM 816 N N . ARG A 1 107 ? -15.816 -2.763 5.872 1.00 98.50 107 ARG A N 1
ATOM 817 C CA . ARG A 1 107 ? -16.001 -1.449 5.243 1.00 98.50 107 ARG A CA 1
ATOM 818 C C . ARG A 1 107 ? -14.691 -0.966 4.629 1.00 98.50 107 ARG A C 1
ATOM 820 O O . ARG A 1 107 ? -13.816 -0.455 5.328 1.00 98.50 107 ARG A O 1
ATOM 827 N N . VAL A 1 108 ? -14.580 -1.131 3.315 1.00 98.62 108 VAL A N 1
ATOM 828 C CA . VAL A 1 108 ? -13.404 -0.736 2.536 1.00 98.62 108 VAL A CA 1
ATOM 829 C C . VAL A 1 108 ? -13.832 0.050 1.307 1.00 98.62 108 VAL A C 1
ATOM 831 O O . VAL A 1 108 ? -14.737 -0.360 0.581 1.00 98.62 108 VAL A O 1
ATOM 834 N N . VAL A 1 109 ? -13.149 1.159 1.047 1.00 98.56 109 VAL A N 1
ATOM 835 C CA . VAL A 1 109 ? -13.207 1.881 -0.227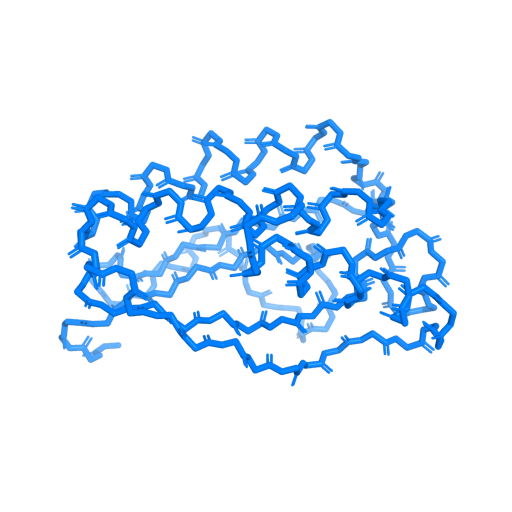 1.00 98.56 109 VAL A CA 1
ATOM 836 C C . VAL A 1 109 ? -11.807 1.923 -0.815 1.00 98.56 109 VAL A C 1
ATOM 838 O O . VAL A 1 109 ? -10.847 2.238 -0.122 1.00 98.56 109 VAL A O 1
ATOM 841 N N . SER A 1 110 ? -11.693 1.610 -2.101 1.00 98.44 110 SER A N 1
ATOM 842 C CA . SER A 1 110 ? -10.444 1.723 -2.851 1.00 98.44 110 SER A CA 1
ATOM 843 C C . SER A 1 110 ? -10.587 2.797 -3.921 1.00 98.44 110 SER A C 1
ATOM 845 O O . SER A 1 110 ? -11.589 2.823 -4.640 1.00 98.44 110 SER A O 1
ATOM 847 N N . VAL A 1 111 ? -9.606 3.691 -4.007 1.00 98.56 111 VAL A N 1
ATOM 848 C CA . VAL A 1 111 ? -9.570 4.813 -4.949 1.00 98.56 111 VAL A CA 1
ATOM 849 C C . VAL A 1 111 ? -8.299 4.695 -5.779 1.00 98.56 111 VAL A C 1
ATOM 851 O O . VAL A 1 111 ? -7.213 4.572 -5.223 1.00 98.56 111 VAL A O 1
ATOM 854 N N . LEU A 1 112 ? -8.437 4.696 -7.106 1.00 98.12 112 LEU A N 1
ATOM 855 C CA . LEU A 1 112 ? -7.299 4.619 -8.023 1.00 98.12 112 LEU A CA 1
ATOM 856 C C . LEU A 1 112 ? -6.450 5.897 -7.952 1.00 98.12 112 LEU A C 1
ATOM 858 O O . LEU A 1 112 ? -7.004 6.992 -8.000 1.00 98.12 112 LEU A O 1
ATOM 862 N N . GLU A 1 113 ? -5.128 5.725 -7.936 1.00 97.44 113 GLU A N 1
ATOM 863 C CA . GLU A 1 113 ? -4.134 6.807 -7.949 1.00 97.44 113 GLU A CA 1
ATOM 864 C C . GLU A 1 113 ? -3.171 6.662 -9.145 1.00 97.44 113 GLU A C 1
ATOM 866 O O . GLU A 1 113 ? -3.595 6.723 -10.300 1.00 97.44 113 GLU A O 1
ATOM 871 N N . GLY A 1 114 ? -1.870 6.476 -8.878 1.00 96.81 114 GLY A N 1
ATOM 872 C CA . GLY A 1 114 ? -0.806 6.340 -9.869 1.00 96.81 114 GLY A CA 1
ATOM 873 C C . GLY A 1 114 ? -0.715 4.960 -10.526 1.00 96.81 114 GLY A C 1
ATOM 874 O O . GLY A 1 114 ? -1.395 3.998 -10.161 1.00 96.81 114 GLY A O 1
ATOM 875 N N . GLY A 1 115 ? 0.177 4.864 -11.508 1.00 98.00 115 GLY A N 1
ATOM 876 C CA . GLY A 1 115 ? 0.378 3.698 -12.367 1.00 98.00 115 GLY A CA 1
ATOM 877 C C . GLY A 1 115 ? 0.400 4.137 -13.826 1.00 98.00 115 GLY A C 1
ATOM 878 O O . GLY A 1 115 ? -0.629 4.471 -14.410 1.00 98.00 115 GLY A O 1
ATOM 879 N N . TYR A 1 116 ? 1.591 4.162 -14.408 1.00 98.38 116 TYR A N 1
ATOM 880 C CA . TYR A 1 116 ? 1.897 4.898 -15.632 1.00 98.38 116 TYR A CA 1
ATOM 881 C C . TYR A 1 116 ? 2.371 3.991 -16.774 1.00 98.38 116 TYR A C 1
ATOM 883 O O . TYR A 1 116 ? 2.349 4.407 -17.933 1.00 98.38 116 TYR A O 1
ATOM 891 N N . ASP A 1 117 ? 2.699 2.726 -16.491 1.00 98.50 117 ASP A N 1
ATOM 892 C CA . ASP A 1 117 ? 2.660 1.672 -17.510 1.00 98.50 117 ASP A CA 1
ATOM 893 C C . ASP A 1 117 ? 1.250 1.063 -17.587 1.00 98.50 117 ASP A C 1
ATOM 895 O O . ASP A 1 117 ? 0.789 0.385 -16.670 1.00 98.50 117 ASP A O 1
ATOM 899 N N . LEU A 1 118 ? 0.550 1.276 -18.705 1.00 98.31 118 LEU A N 1
ATOM 900 C CA . LEU A 1 118 ? -0.859 0.882 -18.847 1.00 98.31 118 LEU A CA 1
ATOM 901 C C . LEU A 1 118 ? -1.092 -0.635 -18.781 1.00 98.31 118 LEU A C 1
ATOM 903 O O . LEU A 1 118 ? -2.172 -1.073 -18.378 1.00 98.31 118 LEU A O 1
ATOM 907 N N . ARG A 1 119 ? -0.114 -1.455 -19.187 1.00 98.50 119 ARG A N 1
ATOM 908 C CA . ARG A 1 119 ? -0.254 -2.919 -19.152 1.00 98.50 119 ARG A CA 1
ATOM 909 C C . ARG A 1 119 ? -0.079 -3.427 -17.727 1.00 98.50 119 ARG A C 1
ATOM 911 O O . ARG A 1 119 ? -0.880 -4.245 -17.273 1.00 98.50 119 ARG A O 1
ATOM 918 N N . ALA A 1 120 ? 0.931 -2.920 -17.030 1.00 98.50 120 ALA A N 1
ATOM 919 C CA . ALA A 1 120 ? 1.181 -3.196 -15.626 1.00 98.50 120 ALA A CA 1
ATOM 920 C C . ALA A 1 120 ? 0.041 -2.690 -14.739 1.00 98.50 120 ALA A C 1
ATOM 922 O O . ALA A 1 120 ? -0.418 -3.436 -13.875 1.00 98.50 120 ALA A O 1
ATOM 923 N N . LEU A 1 121 ? -0.462 -1.479 -14.996 1.00 98.62 121 LEU A N 1
ATOM 924 C CA . LEU A 1 121 ? -1.624 -0.903 -14.324 1.00 98.62 121 LEU A CA 1
ATOM 925 C C . LEU A 1 121 ? -2.838 -1.822 -14.473 1.00 98.62 121 LEU A C 1
ATOM 927 O O . LEU A 1 121 ? -3.411 -2.249 -13.475 1.00 98.62 121 LEU A O 1
ATOM 931 N N . ALA A 1 122 ? -3.207 -2.180 -15.708 1.00 98.69 122 ALA A N 1
ATOM 932 C CA . ALA A 1 122 ? -4.373 -3.023 -15.960 1.00 98.69 122 ALA A CA 1
ATOM 933 C C . ALA A 1 122 ? -4.250 -4.402 -15.292 1.00 98.69 122 ALA A C 1
ATOM 935 O O . ALA A 1 122 ? -5.210 -4.896 -14.697 1.00 98.69 122 ALA A O 1
ATOM 936 N N . ALA A 1 123 ? -3.069 -5.023 -15.361 1.00 98.75 123 ALA A N 1
ATOM 937 C CA . ALA A 1 123 ? -2.821 -6.303 -14.710 1.00 98.75 123 ALA A CA 1
ATOM 938 C C . ALA A 1 123 ? -2.896 -6.184 -13.178 1.00 98.75 123 ALA A C 1
ATOM 940 O O . ALA A 1 123 ? -3.526 -7.019 -12.530 1.00 98.75 123 ALA A O 1
ATOM 941 N N . SER A 1 124 ? -2.285 -5.151 -12.595 1.00 98.81 124 SER A N 1
ATOM 942 C CA . SER A 1 124 ? -2.193 -4.975 -11.139 1.00 98.81 124 SER A CA 1
ATOM 943 C C . SER A 1 124 ? -3.537 -4.588 -10.533 1.00 98.81 124 SER A C 1
ATOM 945 O O . SER A 1 124 ? -3.952 -5.178 -9.536 1.00 98.81 124 SER A O 1
ATOM 947 N N . ALA A 1 125 ? -4.277 -3.697 -11.197 1.00 98.75 125 ALA A N 1
ATOM 948 C CA . ALA A 1 125 ? -5.648 -3.359 -10.838 1.00 98.75 125 ALA A CA 1
ATOM 949 C C . ALA A 1 125 ? -6.566 -4.588 -10.901 1.00 98.75 125 ALA A C 1
ATOM 951 O O . ALA A 1 125 ? -7.403 -4.774 -10.020 1.00 98.75 125 ALA A O 1
ATOM 952 N N . ARG A 1 126 ? -6.382 -5.478 -11.888 1.00 98.75 126 ARG A N 1
ATOM 953 C CA . ARG A 1 126 ? -7.121 -6.747 -11.945 1.00 98.75 126 ARG A CA 1
ATOM 954 C C . ARG A 1 126 ? -6.857 -7.607 -10.710 1.00 98.75 126 ARG A C 1
ATOM 956 O O . ARG A 1 126 ? -7.815 -8.100 -10.125 1.00 98.75 126 ARG A O 1
ATOM 963 N N . GLU A 1 127 ? -5.602 -7.800 -10.305 1.00 98.81 127 GLU A N 1
ATOM 964 C CA . GLU A 1 127 ? -5.284 -8.608 -9.114 1.00 98.81 127 GLU A CA 1
ATOM 965 C C . GLU A 1 127 ? -5.775 -7.955 -7.813 1.00 98.81 127 GLU A C 1
ATOM 967 O O . GLU A 1 127 ? -6.263 -8.656 -6.926 1.00 98.81 127 GLU A O 1
ATOM 972 N N . HIS A 1 128 ? -5.722 -6.624 -7.718 1.00 98.81 128 HIS A N 1
ATOM 973 C CA . HIS A 1 128 ? -6.317 -5.860 -6.619 1.00 98.81 128 HIS A CA 1
ATOM 974 C C . HIS A 1 128 ? -7.838 -6.077 -6.535 1.00 98.81 128 HIS A C 1
ATOM 976 O O . HIS A 1 128 ? -8.352 -6.482 -5.495 1.00 98.81 128 HIS A O 1
ATOM 982 N N . VAL A 1 129 ? -8.566 -5.896 -7.642 1.00 98.69 129 VAL A N 1
ATOM 983 C CA . VAL A 1 129 ? -10.028 -6.078 -7.683 1.00 98.69 129 VAL A CA 1
ATOM 984 C C . VAL A 1 129 ? -10.426 -7.531 -7.429 1.00 98.69 129 VAL A C 1
ATOM 986 O O . VAL A 1 129 ? -11.382 -7.775 -6.699 1.00 98.69 129 VAL A O 1
ATOM 989 N N . ARG A 1 130 ? -9.683 -8.512 -7.959 1.00 98.75 130 ARG A N 1
ATOM 990 C CA . ARG A 1 130 ? -9.911 -9.930 -7.634 1.00 98.75 130 ARG A CA 1
ATOM 991 C C . ARG A 1 130 ? -9.820 -10.179 -6.131 1.00 98.75 130 ARG A C 1
ATOM 993 O O . ARG A 1 130 ? -10.719 -10.803 -5.580 1.00 98.75 130 ARG A O 1
ATOM 1000 N N . ALA A 1 131 ? -8.799 -9.630 -5.470 1.00 98.62 131 ALA A N 1
ATOM 1001 C CA . ALA A 1 131 ? -8.669 -9.730 -4.022 1.00 98.62 131 ALA A CA 1
ATOM 1002 C C . ALA A 1 131 ? -9.849 -9.071 -3.284 1.00 98.62 131 ALA A C 1
ATOM 1004 O O . ALA A 1 131 ? -10.391 -9.691 -2.374 1.00 98.62 131 ALA A O 1
ATOM 1005 N N . LEU A 1 132 ? -10.302 -7.881 -3.706 1.00 98.38 132 LEU A N 1
ATOM 1006 C CA . LEU A 1 132 ? -11.506 -7.228 -3.155 1.00 98.38 132 LEU A CA 1
ATOM 1007 C C . LEU A 1 132 ? -12.777 -8.080 -3.312 1.00 98.38 132 LEU A C 1
ATOM 1009 O O . LEU A 1 132 ? -13.658 -8.035 -2.460 1.00 98.38 132 LEU A O 1
ATOM 1013 N N . MET A 1 133 ? -12.871 -8.869 -4.384 1.00 98.06 133 MET A N 1
ATOM 1014 C CA . MET A 1 133 ? -13.978 -9.798 -4.631 1.00 98.06 133 MET A CA 1
ATOM 1015 C C . MET A 1 133 ? -13.843 -11.138 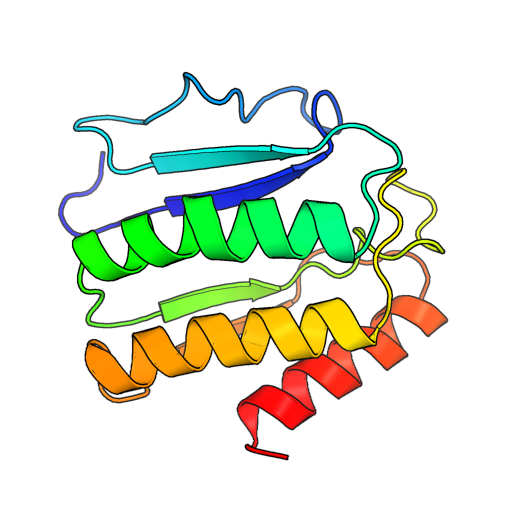-3.884 1.00 98.06 133 MET A C 1
ATOM 1017 O O . MET A 1 133 ? -14.736 -11.976 -3.996 1.00 98.06 133 MET A O 1
ATOM 1021 N N . GLY A 1 134 ? -12.738 -11.371 -3.166 1.00 94.56 134 GLY A N 1
ATOM 1022 C CA . GLY A 1 134 ? -12.445 -12.651 -2.513 1.00 94.56 134 GLY A CA 1
ATOM 1023 C C . GLY A 1 134 ? -12.027 -13.777 -3.473 1.00 94.56 134 GLY A C 1
ATOM 1024 O O . GLY A 1 134 ? -12.257 -14.947 -3.166 1.00 94.56 134 GLY A O 1
ATOM 1025 N N . LEU A 1 135 ? -11.454 -13.435 -4.638 1.00 89.50 135 LEU A N 1
ATOM 1026 C CA . LEU A 1 135 ? -11.042 -14.353 -5.718 1.00 89.50 135 LEU A CA 1
ATOM 1027 C C . LEU A 1 135 ? -9.521 -14.552 -5.847 1.00 89.50 135 LEU A C 1
ATOM 1029 O O . LEU A 1 135 ? -8.731 -13.770 -5.271 1.00 89.50 135 LEU A O 1
#

Sequence (135 aa):
DEEGTFYASTHQEHAYPNTGFAEETGGKGVMVNVPLPAGTNSADFRMAFGDVLIPRLREFQPDFLIISAGFDAHAADPLAHLRLTTADFGWATRQLLQVAEDYAGNRVVSVLEGGYDLRALAASAREHVRALMGL

pLDDT: mean 96.57, std 4.99, range [58.34, 98.88]

Secondary structure (DSSP, 8-state):
--TT--EEEEEETT-TTS---TT---GGG-EEEEEE-TT-BHHHHHHIIIIIIHHHHHHH--SSEEEEE--TTBTT-SS---BB-HHHHHHHHHHHHHHHHHTSTT-EEEEE----SHHHHHHHHHHHHHHHTT-

Radius of gyration: 14.32 Å; chains: 1; bounding box: 32×31×37 Å